Protein AF-A0A6M6R1L5-F1 (afdb_monomer)

Radius of gyration: 15.51 Å; Cα contacts (8 Å, |Δi|>4): 182; chains: 1; bounding box: 33×33×47 Å

Mean predicted aligned error: 4.54 Å

Nearest PDB structures (foldseek):
  5ik2-assembly1_E  TM=9.688E-01  e=5.871E-16  Caldalkalibacillus thermarum TA2.A1
  6foc-assembly1_E  TM=9.646E-01  e=2.054E-14  Mycolicibacterium smegmatis MC2 155
  7l1q-assembly1_D  TM=9.572E-01  e=5.571E-14  Bacillus sp. PS3
  7y5d-assembly1_F  TM=9.246E-01  e=1.106E-13  Mycolicibacterium smegmatis
  3vr5-assembly1_F  TM=9.119E-01  e=2.743E-06  Enterococcus hirae

Structure (mmCIF, N/CA/C/O backbone):
data_AF-A0A6M6R1L5-F1
#
_entry.id   AF-A0A6M6R1L5-F1
#
loop_
_atom_site.group_PDB
_atom_site.id
_atom_site.type_symbol
_atom_site.label_atom_id
_atom_site.label_alt_id
_atom_site.label_comp_id
_atom_site.label_asym_id
_atom_site.label_entity_id
_atom_site.label_seq_id
_atom_site.pdbx_PDB_ins_code
_atom_site.Cartn_x
_atom_site.Cartn_y
_atom_site.Cartn_z
_atom_site.occupancy
_atom_site.B_iso_or_equiv
_atom_site.auth_seq_id
_atom_site.auth_comp_id
_atom_site.auth_asym_id
_atom_site.auth_atom_id
_atom_site.pdbx_PDB_model_num
ATOM 1 N N . LYS A 1 1 ? -10.197 16.269 10.818 1.00 74.81 1 LYS A N 1
ATOM 2 C CA . LYS A 1 1 ? -10.962 17.544 10.869 1.00 74.81 1 LYS A CA 1
ATOM 3 C C . LYS A 1 1 ? -11.025 18.227 9.504 1.00 74.81 1 LYS A C 1
ATOM 5 O O . LYS A 1 1 ? -12.106 18.284 8.950 1.00 74.81 1 LYS A O 1
ATOM 10 N N . VAL A 1 2 ? -9.912 18.733 8.948 1.00 86.94 2 VAL A N 1
ATOM 11 C CA . VAL A 1 2 ? -9.923 19.392 7.618 1.00 86.94 2 VAL A CA 1
ATOM 12 C C . VAL A 1 2 ? -10.351 18.431 6.507 1.00 86.94 2 VAL A C 1
ATOM 14 O O . VAL A 1 2 ? -11.206 18.788 5.706 1.00 86.94 2 VAL A O 1
ATOM 17 N N . ILE A 1 3 ? -9.809 17.209 6.507 1.00 85.44 3 ILE A N 1
ATOM 18 C CA . ILE A 1 3 ? -10.164 16.164 5.535 1.00 85.44 3 ILE A CA 1
ATOM 19 C C . ILE A 1 3 ? -11.654 15.830 5.628 1.00 85.44 3 ILE A C 1
ATOM 21 O O . ILE A 1 3 ? -12.368 15.949 4.644 1.00 85.44 3 ILE A O 1
ATOM 25 N N . ASP A 1 4 ? -12.148 15.530 6.830 1.00 83.69 4 ASP A N 1
ATOM 26 C CA . ASP A 1 4 ? -13.555 15.159 7.046 1.00 83.69 4 ASP A CA 1
ATOM 27 C C . ASP A 1 4 ? -14.553 16.244 6.601 1.00 83.69 4 ASP A C 1
ATOM 29 O O . ASP A 1 4 ? -15.678 15.924 6.232 1.00 83.69 4 ASP A O 1
ATOM 33 N N . LEU A 1 5 ? -14.153 17.522 6.642 1.00 87.38 5 LEU A N 1
ATOM 34 C CA . LEU A 1 5 ? -15.012 18.652 6.286 1.00 87.38 5 LEU A CA 1
ATOM 35 C C . LEU A 1 5 ? -14.928 19.030 4.800 1.00 87.38 5 LEU A C 1
ATOM 37 O O . LEU A 1 5 ? -15.956 19.282 4.179 1.00 87.38 5 LEU A O 1
ATOM 41 N N . LEU A 1 6 ? -13.716 19.137 4.247 1.00 90.19 6 LEU A N 1
ATOM 42 C CA . LEU A 1 6 ? -13.493 19.688 2.903 1.00 90.19 6 LEU A CA 1
ATOM 43 C C . LEU A 1 6 ? -13.377 18.610 1.827 1.00 90.19 6 LEU A C 1
ATOM 45 O O . LEU A 1 6 ? -13.763 18.834 0.682 1.00 90.19 6 LEU A O 1
ATOM 49 N N . THR A 1 7 ? -12.820 17.455 2.178 1.00 88.06 7 THR A N 1
ATOM 50 C CA . THR A 1 7 ? -12.536 16.354 1.254 1.00 88.06 7 THR A CA 1
ATOM 51 C C . THR A 1 7 ? -12.878 15.020 1.920 1.00 88.06 7 THR A C 1
ATOM 53 O O . THR A 1 7 ? -11.975 14.230 2.186 1.00 88.06 7 THR A O 1
ATOM 56 N N . PRO A 1 8 ? -14.163 14.762 2.236 1.00 85.44 8 PRO A N 1
ATOM 57 C CA . PRO A 1 8 ? -14.568 13.587 3.001 1.00 85.44 8 PRO A CA 1
ATOM 58 C C . PRO A 1 8 ? -14.263 12.288 2.255 1.00 85.44 8 PRO A C 1
ATOM 60 O O . PRO A 1 8 ? -14.428 12.182 1.037 1.00 85.44 8 PRO A O 1
ATOM 63 N N . TYR A 1 9 ? -13.819 11.280 3.004 1.00 86.81 9 TYR A N 1
ATOM 64 C CA . TYR A 1 9 ? -13.400 9.998 2.445 1.00 86.81 9 TYR A CA 1
ATOM 65 C C . TYR A 1 9 ? -14.601 9.062 2.410 1.00 86.81 9 TYR A C 1
ATOM 67 O O . TYR A 1 9 ? -15.174 8.724 3.444 1.00 86.81 9 TYR A O 1
ATOM 75 N N . VAL A 1 10 ? -15.001 8.652 1.208 1.00 87.50 10 VAL A N 1
ATOM 76 C CA . VAL A 1 10 ? -16.136 7.745 1.027 1.00 87.50 10 VAL A CA 1
ATOM 77 C C . VAL A 1 10 ? -15.642 6.304 1.095 1.00 87.50 10 VAL A C 1
ATOM 79 O O . VAL A 1 10 ? -14.672 5.940 0.428 1.00 87.50 10 VAL A O 1
ATOM 82 N N . LYS A 1 11 ? -16.326 5.466 1.878 1.00 87.12 11 LYS A N 1
ATOM 83 C CA . LYS A 1 11 ? -16.055 4.025 1.951 1.00 87.12 11 LYS A CA 1
ATOM 84 C C . LYS A 1 11 ? -16.162 3.385 0.562 1.00 87.12 11 LYS A C 1
ATOM 86 O O . LYS A 1 11 ? -17.138 3.601 -0.151 1.00 87.12 11 LYS A O 1
ATOM 91 N N . GLY A 1 12 ? -15.146 2.609 0.181 1.00 87.06 12 GLY A N 1
ATOM 92 C CA . GLY A 1 12 ? -15.021 2.025 -1.163 1.00 87.06 12 GLY A CA 1
ATOM 93 C C . GLY A 1 12 ? -14.551 3.007 -2.247 1.00 87.06 12 GLY A C 1
ATOM 94 O O . GLY A 1 12 ? -14.397 2.617 -3.403 1.00 87.06 12 GLY A O 1
ATOM 95 N N . GLY A 1 13 ? -14.311 4.271 -1.889 1.00 90.75 13 GLY A N 1
ATOM 96 C CA . GLY A 1 13 ? -13.748 5.281 -2.776 1.00 90.75 13 GLY A CA 1
ATOM 97 C C . GLY A 1 13 ? -12.244 5.114 -3.002 1.00 90.75 13 GLY A C 1
ATOM 98 O O . GLY A 1 13 ? -11.564 4.334 -2.338 1.00 90.75 13 GLY A O 1
ATOM 99 N N . LYS A 1 14 ? -11.717 5.888 -3.953 1.00 91.75 14 LYS A N 1
ATOM 100 C CA . LYS A 1 14 ? -10.280 6.009 -4.235 1.00 91.75 14 LYS A CA 1
ATOM 101 C C . LYS A 1 14 ? -9.855 7.448 -4.028 1.00 91.75 14 LYS A C 1
ATOM 103 O O . LYS A 1 14 ? -10.586 8.361 -4.405 1.00 91.75 14 LYS A O 1
ATOM 108 N N . ILE A 1 15 ? -8.683 7.640 -3.436 1.00 89.69 15 ILE A N 1
ATOM 109 C CA . ILE A 1 15 ? -8.243 8.953 -2.971 1.00 89.69 15 ILE A CA 1
ATOM 110 C C . ILE A 1 15 ? -6.771 9.131 -3.309 1.00 89.69 15 ILE A C 1
ATOM 112 O O . ILE A 1 15 ? -5.964 8.230 -3.097 1.00 89.69 15 ILE A O 1
ATOM 116 N N . GLY A 1 16 ? -6.438 10.293 -3.867 1.00 88.88 16 GLY A N 1
ATOM 117 C CA . GLY A 1 16 ? -5.066 10.673 -4.179 1.00 88.88 16 GLY A CA 1
ATOM 118 C C . GLY A 1 16 ? -4.501 11.601 -3.111 1.00 88.88 16 GLY A C 1
ATOM 119 O O . GLY A 1 16 ? -5.045 12.679 -2.877 1.00 88.88 16 GLY A O 1
ATOM 120 N N . LEU A 1 17 ? -3.385 11.204 -2.499 1.00 87.06 17 LEU A N 1
ATOM 121 C CA . LEU A 1 17 ? -2.583 12.059 -1.625 1.00 87.06 17 LEU A CA 1
ATOM 122 C C . LEU A 1 17 ? -1.470 12.715 -2.450 1.00 87.06 17 LEU A C 1
ATOM 124 O O . LEU A 1 17 ? -0.395 12.150 -2.647 1.00 87.06 17 LEU A O 1
ATOM 128 N N . PHE A 1 18 ? -1.739 13.918 -2.954 1.00 85.38 18 PHE A N 1
ATOM 129 C CA . PHE A 1 18 ? -0.770 14.695 -3.724 1.00 85.38 18 PHE A CA 1
ATOM 130 C C . PHE A 1 18 ? 0.100 15.527 -2.781 1.00 85.38 18 PHE A C 1
ATOM 132 O O . PHE A 1 18 ? -0.386 16.440 -2.119 1.00 85.38 18 PHE A O 1
ATOM 139 N N . GLY A 1 19 ? 1.398 15.232 -2.719 1.00 79.00 19 GLY A N 1
ATOM 140 C CA . GLY A 1 19 ? 2.323 16.002 -1.890 1.00 79.00 19 GLY A CA 1
ATOM 141 C C . GLY A 1 19 ? 3.792 15.758 -2.219 1.00 79.00 19 GLY A C 1
ATOM 142 O O . GLY A 1 19 ? 4.151 14.712 -2.763 1.00 79.00 19 GLY A O 1
ATOM 143 N N . GLY A 1 20 ? 4.649 16.713 -1.854 1.00 74.44 20 GLY A N 1
ATOM 144 C CA . GLY A 1 20 ? 6.108 16.644 -2.008 1.00 74.44 20 GLY A CA 1
ATOM 145 C C . GLY A 1 20 ? 6.817 15.948 -0.841 1.00 74.44 20 GLY A C 1
ATOM 146 O O . GLY A 1 20 ? 6.178 15.343 0.023 1.00 74.44 20 GLY A O 1
ATOM 147 N N . ALA A 1 21 ? 8.146 16.004 -0.810 1.00 74.19 21 ALA A N 1
ATOM 148 C CA . ALA A 1 21 ? 8.918 15.591 0.363 1.00 74.19 21 ALA A CA 1
ATOM 149 C C . ALA A 1 21 ? 8.701 16.586 1.519 1.00 74.19 21 ALA A C 1
ATOM 151 O O . ALA A 1 21 ? 8.551 17.781 1.281 1.00 74.19 21 ALA A O 1
ATOM 152 N N . GLY A 1 22 ? 8.658 16.099 2.763 1.00 75.25 22 GLY A N 1
ATOM 153 C CA . GLY A 1 22 ? 8.576 16.952 3.959 1.00 75.25 22 GLY A CA 1
ATOM 154 C C . GLY A 1 22 ? 7.208 17.575 4.266 1.00 75.25 22 GLY A C 1
ATOM 155 O O . GLY A 1 22 ? 7.074 18.252 5.276 1.00 75.25 22 GLY A O 1
ATOM 156 N N . VAL A 1 23 ? 6.168 17.325 3.462 1.00 83.94 23 VAL A N 1
ATOM 157 C CA . VAL A 1 23 ? 4.818 17.894 3.691 1.00 83.94 23 VAL A CA 1
ATOM 158 C C . VAL A 1 23 ? 3.967 17.109 4.704 1.00 83.94 23 VAL A C 1
ATOM 160 O O . VAL A 1 23 ? 2.781 17.381 4.848 1.00 83.94 23 VAL A O 1
ATOM 163 N N . GLY A 1 24 ? 4.546 16.109 5.377 1.00 80.19 24 GLY A N 1
ATOM 164 C CA . GLY A 1 24 ? 3.854 15.320 6.405 1.00 80.19 24 GLY A CA 1
ATOM 165 C C . GLY A 1 24 ? 2.956 14.190 5.884 1.00 80.19 24 GLY A C 1
ATOM 166 O O . GLY A 1 24 ? 2.047 13.773 6.594 1.00 80.19 24 GLY A O 1
ATOM 167 N N . LYS A 1 25 ? 3.190 13.670 4.666 1.00 81.75 25 LYS A N 1
ATOM 168 C CA . LYS A 1 25 ? 2.387 12.562 4.102 1.00 81.75 25 LYS A CA 1
ATOM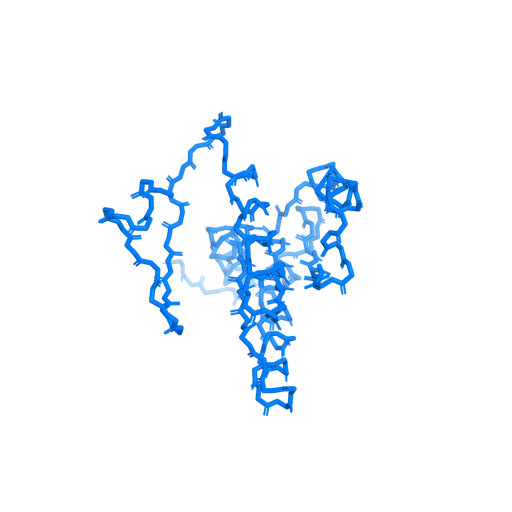 169 C C . LYS A 1 25 ? 2.375 11.321 5.000 1.00 81.75 25 LYS A C 1
ATOM 171 O O . LYS A 1 25 ? 1.307 10.777 5.246 1.00 81.75 25 LYS A O 1
ATOM 176 N N . THR A 1 26 ? 3.540 10.915 5.505 1.00 74.38 26 THR A N 1
ATOM 177 C CA . THR A 1 26 ? 3.696 9.731 6.365 1.00 74.38 26 THR A CA 1
ATOM 178 C C . THR A 1 26 ? 2.892 9.866 7.654 1.00 74.38 26 THR A C 1
ATOM 180 O O . THR A 1 26 ? 2.086 8.994 7.959 1.00 74.38 26 THR A O 1
ATOM 183 N N . VAL A 1 27 ? 3.000 11.018 8.324 1.00 81.56 27 VAL A N 1
ATOM 184 C CA . VAL A 1 27 ? 2.222 11.341 9.534 1.00 81.56 27 VAL A CA 1
ATOM 185 C C . VAL A 1 27 ? 0.719 11.258 9.260 1.00 81.56 27 VAL A C 1
ATOM 187 O O . VAL A 1 27 ? -0.050 10.747 10.070 1.00 81.56 27 VAL A O 1
ATOM 190 N N . LEU A 1 28 ? 0.286 11.736 8.092 1.00 84.31 28 LEU A N 1
ATOM 191 C CA . LEU A 1 28 ? -1.118 11.702 7.702 1.00 84.31 28 LEU A CA 1
ATOM 192 C C . LEU A 1 28 ? -1.597 10.263 7.456 1.00 84.31 28 LEU A C 1
ATOM 194 O O . LEU A 1 28 ? -2.659 9.888 7.945 1.00 84.31 28 LEU A O 1
ATOM 198 N N . ILE A 1 29 ? -0.806 9.444 6.755 1.00 81.81 29 ILE A N 1
ATOM 199 C CA . ILE A 1 29 ? -1.093 8.018 6.530 1.00 81.81 29 ILE A CA 1
ATOM 200 C C . ILE A 1 29 ? -1.199 7.271 7.866 1.00 81.81 29 ILE A C 1
ATOM 202 O O . ILE A 1 29 ? -2.144 6.514 8.068 1.00 81.81 29 ILE A O 1
ATOM 206 N N . GLN A 1 30 ? -0.289 7.522 8.803 1.00 79.56 30 GLN A N 1
ATOM 207 C CA . GLN A 1 30 ? -0.305 6.896 10.128 1.00 79.56 30 GLN A CA 1
ATOM 208 C C . GLN A 1 30 ? -1.546 7.258 10.932 1.00 79.56 30 GLN A C 1
ATOM 210 O O . GLN A 1 30 ? -2.236 6.372 11.429 1.00 79.56 30 GLN A O 1
ATOM 215 N N . GLU A 1 31 ? -1.878 8.547 11.008 1.00 83.81 31 GLU A N 1
ATOM 216 C CA . GLU A 1 31 ? -3.085 9.016 11.694 1.00 83.81 31 GLU A CA 1
ATOM 217 C C . GLU A 1 31 ? -4.347 8.387 11.083 1.00 83.81 31 GLU A C 1
ATOM 219 O O . GLU A 1 31 ? -5.306 8.060 11.783 1.00 83.81 31 GLU A O 1
ATOM 224 N N . MET A 1 32 ? -4.354 8.176 9.768 1.00 84.62 32 MET A N 1
ATOM 225 C CA . MET A 1 32 ? -5.449 7.498 9.087 1.00 84.62 32 MET A CA 1
ATOM 226 C C . MET A 1 32 ? -5.550 6.010 9.437 1.00 84.62 32 MET A C 1
ATOM 228 O O . MET A 1 32 ? -6.651 5.540 9.729 1.00 84.62 32 MET A O 1
ATOM 232 N N . ILE A 1 33 ? -4.428 5.286 9.437 1.00 82.00 33 ILE A N 1
ATOM 233 C CA . ILE A 1 33 ? -4.362 3.877 9.856 1.00 82.00 33 ILE A CA 1
ATOM 234 C C . ILE A 1 33 ? -4.850 3.749 11.299 1.00 82.00 33 ILE A C 1
ATOM 236 O O . ILE A 1 33 ? -5.741 2.949 11.582 1.00 82.00 33 ILE A O 1
ATOM 240 N N . TYR A 1 34 ? -4.349 4.607 12.190 1.00 82.62 34 TYR A N 1
ATOM 241 C CA . TYR A 1 34 ? -4.745 4.658 13.593 1.00 82.62 34 TYR A CA 1
ATOM 242 C C . TYR A 1 34 ? -6.252 4.889 13.766 1.00 82.62 34 TYR A C 1
ATOM 244 O O . TYR A 1 34 ? -6.907 4.210 14.560 1.00 82.62 34 TYR A O 1
ATOM 252 N N . ARG A 1 35 ? -6.846 5.807 12.992 1.00 82.19 35 ARG A N 1
ATOM 253 C CA . ARG A 1 35 ? -8.294 6.070 13.038 1.00 82.19 35 ARG A CA 1
ATOM 254 C C . ARG A 1 35 ? -9.129 4.896 12.554 1.00 82.19 35 ARG A C 1
ATOM 256 O O . ARG A 1 35 ? -10.155 4.617 13.167 1.00 82.19 35 ARG A O 1
ATOM 263 N N . VAL A 1 36 ? -8.732 4.226 11.474 1.00 81.94 36 VAL A N 1
ATOM 264 C CA . VAL A 1 36 ? -9.470 3.055 10.970 1.00 81.94 36 VAL A CA 1
ATOM 265 C C . VAL A 1 36 ? -9.365 1.886 11.946 1.00 81.94 36 VAL A C 1
ATOM 267 O O . VAL A 1 36 ? -10.381 1.264 12.25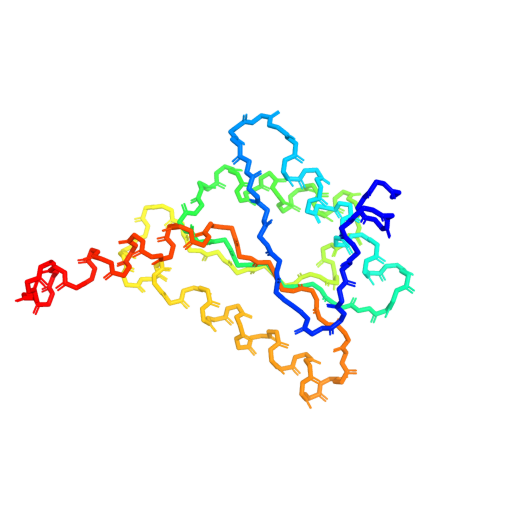7 1.00 81.94 36 VAL A O 1
ATOM 270 N N . ALA A 1 37 ? -8.173 1.664 12.500 1.00 77.25 37 ALA A N 1
ATOM 271 C CA . ALA A 1 37 ? -7.901 0.631 13.490 1.00 77.25 37 ALA A CA 1
ATOM 272 C C . ALA A 1 37 ? -8.718 0.801 14.786 1.00 77.25 37 ALA A C 1
ATOM 274 O O . ALA A 1 37 ? -9.206 -0.194 15.329 1.00 77.25 37 ALA A O 1
ATOM 275 N N . ASN A 1 38 ? -8.877 2.037 15.280 1.00 77.50 38 ASN A N 1
ATOM 276 C CA . ASN A 1 38 ? -9.524 2.310 16.571 1.00 77.50 38 ASN A CA 1
ATOM 277 C C . ASN A 1 38 ? -11.012 2.665 16.485 1.00 77.50 38 ASN A C 1
ATOM 279 O O . ASN A 1 38 ? -11.762 2.320 17.392 1.00 77.50 38 ASN A O 1
ATOM 283 N N . ASN A 1 39 ? -11.458 3.350 15.428 1.00 74.12 39 ASN A N 1
ATOM 284 C CA . ASN A 1 39 ? -12.835 3.860 15.360 1.00 74.12 39 ASN A CA 1
ATOM 285 C C . ASN A 1 39 ? -13.775 2.999 14.509 1.00 74.12 39 ASN A C 1
ATOM 287 O O . ASN A 1 39 ? -14.990 3.122 14.648 1.00 74.12 39 ASN A O 1
ATOM 291 N N . HIS A 1 40 ? -13.240 2.167 13.611 1.00 70.62 40 HIS A N 1
ATOM 292 C CA . HIS A 1 40 ? -14.039 1.431 12.622 1.00 70.62 40 HIS A CA 1
ATOM 293 C C . HIS A 1 40 ? -13.828 -0.087 12.654 1.00 70.62 40 HIS A C 1
ATOM 295 O O . HIS A 1 40 ? -14.378 -0.783 11.806 1.00 70.62 40 HIS A O 1
ATOM 301 N N . ASP A 1 41 ? -13.040 -0.586 13.613 1.00 74.62 41 ASP A N 1
ATOM 302 C CA . ASP A 1 41 ? -12.625 -1.993 13.74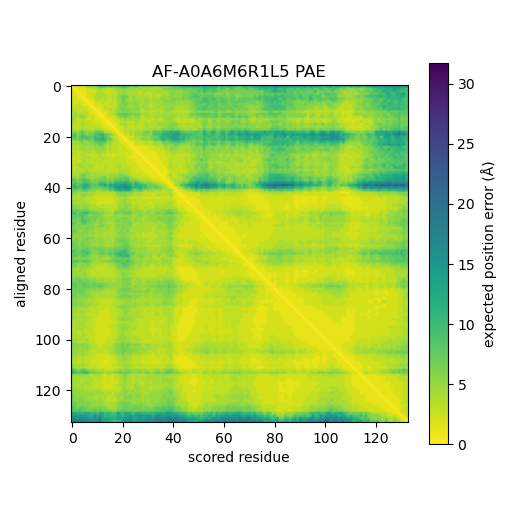3 1.00 74.62 41 ASP A CA 1
ATOM 303 C C . ASP A 1 41 ? -12.142 -2.620 12.417 1.00 74.62 41 ASP A C 1
ATOM 305 O O . ASP A 1 41 ? -12.301 -3.811 12.142 1.00 74.62 41 ASP A O 1
ATOM 309 N N . GLY A 1 42 ? -11.566 -1.765 11.566 1.00 86.88 42 GLY A N 1
ATOM 310 C CA . GLY A 1 42 ? -11.048 -2.114 10.255 1.00 86.88 42 GLY A CA 1
ATOM 311 C C . GLY A 1 42 ? -9.568 -2.468 10.305 1.00 86.88 42 GLY A C 1
ATOM 312 O O . GLY A 1 42 ? -8.876 -2.243 11.302 1.00 86.88 42 GLY A O 1
ATOM 313 N N . VAL A 1 43 ? -9.077 -2.989 9.188 1.00 92.25 43 VAL A N 1
ATOM 314 C CA . VAL A 1 43 ? -7.662 -3.319 8.992 1.00 92.25 43 VAL A CA 1
ATOM 315 C C . VAL A 1 43 ? -7.057 -2.423 7.925 1.00 92.25 43 VAL A C 1
ATOM 317 O O . VAL A 1 43 ? -7.746 -1.929 7.028 1.00 92.25 43 VAL A O 1
ATOM 320 N N . SER A 1 44 ? -5.751 -2.208 8.014 1.00 92.88 44 SER A N 1
ATOM 321 C CA . SER A 1 44 ? -5.011 -1.461 7.002 1.00 92.88 44 SER A CA 1
ATOM 322 C C . SER A 1 44 ? -4.088 -2.384 6.223 1.00 92.88 44 SER A C 1
ATOM 324 O O . SER A 1 44 ? -3.518 -3.329 6.763 1.00 92.88 44 SER A O 1
ATOM 326 N N . VAL A 1 45 ? -3.926 -2.109 4.935 1.00 95.31 45 VAL A N 1
ATOM 327 C CA . VAL A 1 45 ? -2.912 -2.759 4.106 1.00 95.31 45 VAL A CA 1
ATOM 328 C C . VAL A 1 45 ? -2.067 -1.668 3.477 1.00 95.31 45 VAL A C 1
ATOM 330 O O . VAL A 1 45 ? -2.600 -0.777 2.819 1.00 95.31 45 VAL A O 1
ATOM 333 N N . PHE A 1 46 ? -0.758 -1.726 3.677 1.00 94.25 46 PHE A N 1
ATOM 334 C CA . PHE A 1 46 ? 0.190 -0.783 3.104 1.00 94.25 46 PHE A CA 1
ATOM 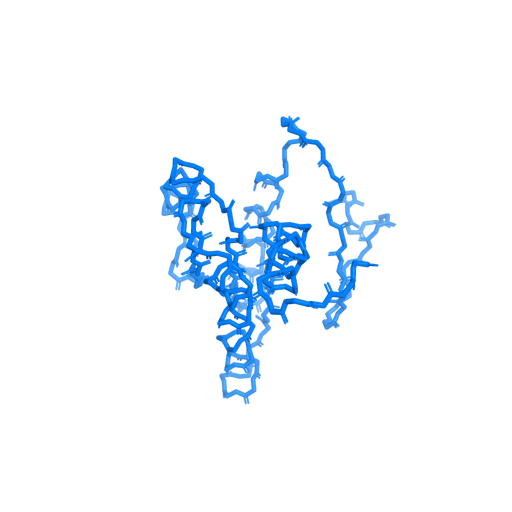335 C C . PHE A 1 46 ? 1.055 -1.494 2.067 1.00 94.25 46 PHE A C 1
ATOM 337 O O . PHE A 1 46 ? 1.755 -2.453 2.384 1.00 94.25 46 PHE A O 1
ATOM 344 N N . ALA A 1 47 ? 1.014 -1.017 0.827 1.00 95.94 47 ALA A N 1
ATOM 345 C CA . ALA A 1 47 ? 1.880 -1.457 -0.254 1.00 95.94 47 ALA A CA 1
ATOM 346 C C . ALA A 1 47 ? 2.946 -0.392 -0.542 1.00 95.94 47 ALA A C 1
ATOM 348 O O . ALA A 1 47 ? 2.671 0.610 -1.207 1.00 95.94 47 ALA A O 1
ATOM 349 N N . GLY A 1 48 ? 4.164 -0.643 -0.065 1.00 94.62 48 GLY A N 1
ATOM 350 C CA . GLY A 1 48 ? 5.357 0.143 -0.354 1.00 94.62 48 GLY A CA 1
ATOM 351 C C . GLY A 1 48 ? 5.937 -0.221 -1.721 1.00 94.62 48 GLY A C 1
ATOM 352 O O . GLY A 1 48 ? 6.644 -1.216 -1.841 1.00 94.62 48 GLY A O 1
ATOM 353 N N . VAL A 1 49 ? 5.632 0.553 -2.761 1.00 95.56 49 VAL A N 1
ATOM 354 C CA . VAL A 1 49 ? 6.100 0.360 -4.136 1.00 95.56 49 VAL A CA 1
ATOM 355 C C . VAL A 1 49 ? 7.345 1.188 -4.422 1.00 95.56 49 VAL A C 1
ATOM 357 O O . VAL A 1 49 ? 7.288 2.404 -4.612 1.00 95.56 49 VAL A O 1
ATOM 360 N N . GLY A 1 50 ? 8.468 0.495 -4.566 1.00 92.94 50 GLY A N 1
ATOM 361 C CA . GLY A 1 50 ? 9.774 1.088 -4.799 1.00 92.94 50 GLY A CA 1
ATOM 362 C C . GLY A 1 50 ? 10.188 2.005 -3.661 1.00 92.94 50 GLY A C 1
ATOM 363 O O . GLY A 1 50 ? 10.736 3.058 -3.953 1.00 92.94 50 GLY A O 1
ATOM 364 N N . GLU A 1 51 ? 9.860 1.676 -2.413 1.00 90.38 51 GLU A N 1
ATOM 365 C CA . GLU A 1 51 ? 10.232 2.464 -1.232 1.00 90.38 51 GLU A CA 1
ATOM 366 C C . GLU A 1 51 ? 11.720 2.323 -0.903 1.00 90.38 51 GLU A C 1
ATOM 368 O O . GLU A 1 51 ? 12.387 1.394 -1.364 1.00 90.38 51 GLU A O 1
ATOM 373 N N . ARG A 1 52 ? 12.275 3.282 -0.154 1.00 90.81 52 ARG A N 1
ATOM 374 C CA . ARG A 1 52 ? 13.633 3.119 0.380 1.00 90.81 52 ARG A CA 1
ATOM 375 C C . ARG A 1 52 ? 13.588 2.198 1.589 1.00 90.81 52 ARG A C 1
ATOM 377 O O . ARG A 1 52 ? 12.736 2.376 2.453 1.00 90.81 52 ARG A O 1
ATOM 384 N N . THR A 1 53 ? 14.596 1.343 1.740 1.00 91.19 53 THR A N 1
ATOM 385 C CA . THR A 1 53 ? 14.684 0.408 2.874 1.00 91.19 53 THR A CA 1
ATOM 386 C C . THR A 1 53 ? 14.647 1.126 4.218 1.00 91.19 53 THR A C 1
ATOM 388 O O . THR A 1 53 ? 13.962 0.680 5.129 1.00 91.19 53 THR A O 1
ATOM 391 N N . ARG A 1 54 ? 15.321 2.281 4.322 1.00 90.44 54 ARG A N 1
ATOM 392 C CA . ARG A 1 54 ? 15.275 3.127 5.522 1.00 9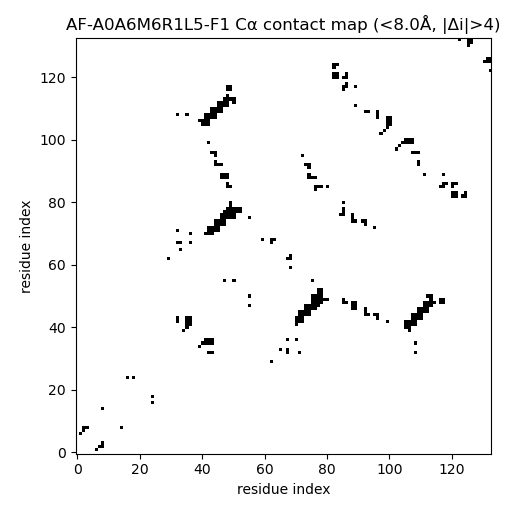0.44 54 ARG A CA 1
ATOM 393 C C . ARG A 1 54 ? 13.860 3.640 5.807 1.00 90.44 54 ARG A C 1
ATOM 395 O O . ARG A 1 54 ? 13.401 3.514 6.926 1.00 90.44 54 ARG A O 1
ATOM 402 N N . GLU A 1 55 ? 13.173 4.180 4.799 1.00 86.00 55 GLU A N 1
ATOM 403 C CA . GLU A 1 55 ? 11.808 4.716 4.955 1.00 86.00 55 GLU A CA 1
ATOM 404 C C . GLU A 1 55 ? 10.819 3.601 5.339 1.00 86.00 55 GLU A C 1
ATOM 406 O O . GLU A 1 55 ? 9.953 3.813 6.181 1.00 86.00 55 GLU A O 1
ATOM 411 N N . GLY A 1 56 ? 10.989 2.396 4.783 1.00 87.88 56 GLY A N 1
ATOM 412 C CA . GLY A 1 56 ? 10.213 1.219 5.173 1.00 87.88 56 GLY A CA 1
ATOM 413 C C . GLY A 1 56 ? 10.496 0.747 6.601 1.00 87.88 56 GLY A C 1
ATOM 414 O O . GLY A 1 56 ? 9.558 0.390 7.307 1.00 87.88 56 GLY A O 1
ATOM 415 N N . ASN A 1 57 ? 11.759 0.767 7.040 1.00 91.38 57 ASN A N 1
ATOM 416 C CA . ASN A 1 57 ? 12.121 0.423 8.415 1.00 91.38 57 ASN A CA 1
ATOM 417 C C . ASN A 1 57 ? 11.545 1.430 9.417 1.00 91.38 57 ASN A C 1
ATOM 419 O O . ASN A 1 57 ? 10.875 1.022 10.358 1.00 91.38 57 ASN A O 1
ATOM 423 N N . ASP A 1 58 ? 11.740 2.727 9.163 1.00 89.12 58 ASP A N 1
ATOM 424 C CA . ASP A 1 58 ? 11.199 3.801 10.001 1.00 89.12 58 ASP A CA 1
ATOM 425 C C . ASP A 1 58 ? 9.670 3.652 10.142 1.00 89.12 58 ASP A C 1
ATOM 427 O O . ASP A 1 58 ? 9.129 3.761 11.237 1.00 89.12 58 ASP A O 1
ATOM 431 N N . LEU A 1 59 ? 8.971 3.296 9.055 1.00 86.69 59 LEU A N 1
ATOM 432 C CA . LEU A 1 59 ? 7.528 3.053 9.084 1.00 86.69 59 LEU A CA 1
ATOM 433 C C . LEU A 1 59 ? 7.133 1.857 9.970 1.00 86.69 59 LEU A C 1
ATOM 435 O O . LEU A 1 59 ? 6.114 1.928 10.656 1.00 86.69 59 LEU A O 1
ATOM 439 N N . ILE A 1 60 ? 7.897 0.759 9.945 1.00 90.25 60 ILE A N 1
ATOM 440 C CA . ILE A 1 60 ? 7.650 -0.415 10.801 1.00 90.25 60 ILE A CA 1
ATOM 441 C C . ILE A 1 60 ? 7.808 -0.031 12.275 1.00 90.25 60 ILE A C 1
ATOM 443 O O . ILE A 1 60 ? 6.945 -0.375 13.089 1.00 90.25 60 ILE A O 1
ATOM 447 N N . ASP A 1 61 ? 8.876 0.694 12.603 1.00 91.06 61 ASP A N 1
ATOM 448 C CA . ASP A 1 61 ? 9.158 1.147 13.965 1.00 91.06 61 ASP A CA 1
ATOM 449 C C . ASP A 1 61 ? 8.044 2.092 14.454 1.00 91.06 61 ASP A C 1
ATOM 451 O O . ASP A 1 61 ? 7.424 1.842 15.489 1.00 91.06 61 ASP A O 1
ATOM 455 N N . GLU A 1 62 ? 7.670 3.094 13.654 1.00 84.44 62 GLU A N 1
ATOM 456 C CA . GLU A 1 62 ? 6.602 4.052 13.979 1.00 84.44 62 GLU A CA 1
ATOM 457 C C . GLU A 1 62 ? 5.222 3.374 14.143 1.00 84.44 62 GLU A C 1
ATOM 459 O O . GLU A 1 62 ? 4.434 3.721 15.032 1.00 84.44 62 GLU A O 1
ATOM 464 N N . MET A 1 63 ? 4.899 2.373 13.315 1.00 85.81 63 MET A N 1
ATOM 465 C CA . MET A 1 63 ? 3.658 1.597 13.459 1.00 85.81 63 MET A CA 1
ATOM 466 C C . MET A 1 63 ? 3.654 0.699 14.698 1.00 85.81 63 MET A C 1
ATOM 468 O O . MET A 1 63 ? 2.594 0.460 15.288 1.00 85.81 63 MET A O 1
ATOM 472 N N . SER A 1 64 ? 4.827 0.204 15.092 1.00 88.81 64 SER A N 1
ATOM 473 C CA . SER A 1 64 ? 4.995 -0.599 16.301 1.00 88.81 64 SER A CA 1
ATOM 474 C C . SER A 1 64 ? 4.827 0.265 17.549 1.00 88.81 64 SER A C 1
ATOM 476 O O . SER A 1 64 ? 4.059 -0.090 18.441 1.00 88.81 64 SER A O 1
ATOM 478 N N . GLU A 1 65 ? 5.451 1.445 17.582 1.00 87.31 65 GLU A N 1
ATOM 479 C CA . GLU A 1 65 ? 5.324 2.408 18.684 1.00 87.31 65 GLU A CA 1
ATOM 480 C C . GLU A 1 65 ? 3.893 2.936 18.852 1.00 87.31 65 GLU A C 1
ATOM 482 O O . GLU A 1 65 ? 3.421 3.126 19.974 1.00 87.31 65 GLU A O 1
ATOM 487 N N . SER A 1 66 ? 3.172 3.137 17.747 1.00 81.19 66 SER A N 1
ATOM 488 C CA . SER A 1 66 ? 1.769 3.573 17.771 1.00 81.19 66 SER A CA 1
ATOM 489 C C . SER A 1 66 ? 0.766 2.445 18.059 1.00 81.19 66 SER A C 1
ATOM 491 O O . SER A 1 66 ? -0.425 2.720 18.228 1.00 81.19 66 SER A O 1
ATOM 493 N N . GLY A 1 67 ? 1.222 1.188 18.137 1.00 83.75 67 GLY A N 1
ATOM 494 C CA . GLY A 1 67 ? 0.390 0.020 18.446 1.00 83.75 67 GLY A CA 1
ATOM 495 C C . GLY A 1 67 ? -0.577 -0.387 17.329 1.00 83.75 67 GLY A C 1
ATOM 496 O O . GLY A 1 67 ? -1.522 -1.133 17.577 1.00 83.75 67 GLY A O 1
ATOM 497 N N . VAL A 1 68 ? -0.378 0.107 16.103 1.00 84.69 68 VAL A N 1
ATOM 498 C CA . VAL A 1 68 ? -1.249 -0.197 14.948 1.00 84.69 68 VAL A CA 1
ATOM 499 C C . VAL A 1 68 ? -0.706 -1.320 14.068 1.00 84.69 68 VAL A C 1
ATOM 501 O O . VAL A 1 68 ? -1.411 -1.778 13.163 1.00 84.69 68 VAL A O 1
ATOM 504 N N . ILE A 1 69 ? 0.528 -1.768 14.324 1.00 88.25 69 ILE A N 1
ATOM 505 C CA . ILE A 1 69 ? 1.201 -2.812 13.544 1.00 88.25 69 ILE A CA 1
ATOM 506 C C . ILE A 1 69 ? 0.383 -4.113 13.497 1.00 88.25 69 ILE A C 1
ATOM 508 O O . ILE A 1 69 ? 0.232 -4.695 12.429 1.00 88.25 69 ILE A O 1
ATOM 512 N N . ASP A 1 70 ? -0.271 -4.499 14.598 1.00 87.56 70 ASP A N 1
ATOM 513 C CA . ASP A 1 70 ? -1.078 -5.729 14.682 1.00 87.56 70 ASP A CA 1
ATOM 514 C C . ASP A 1 70 ? -2.349 -5.692 13.815 1.00 87.56 70 ASP A C 1
ATOM 516 O O . ASP A 1 70 ? -2.915 -6.732 13.477 1.00 87.56 70 ASP A O 1
ATOM 520 N N . LYS A 1 71 ? -2.811 -4.492 13.437 1.00 87.75 71 LYS A N 1
ATOM 521 C CA . LYS A 1 71 ? -3.968 -4.280 12.551 1.00 87.75 71 LYS A CA 1
ATOM 522 C C . LYS A 1 71 ? -3.557 -3.862 11.135 1.00 87.75 71 LYS A C 1
ATOM 524 O O . LYS A 1 71 ? -4.414 -3.447 10.346 1.00 87.75 71 LYS A O 1
ATOM 529 N N . THR A 1 72 ? -2.267 -3.962 10.805 1.00 90.69 72 THR A N 1
ATOM 530 C CA . THR A 1 72 ? -1.725 -3.497 9.529 1.00 90.69 72 THR A CA 1
ATOM 531 C C . THR A 1 72 ? -0.900 -4.575 8.835 1.00 90.69 72 THR A C 1
ATOM 533 O O . THR A 1 72 ? 0.104 -5.045 9.355 1.00 90.69 72 THR A O 1
ATOM 536 N N . ALA A 1 73 ? -1.279 -4.934 7.609 1.00 93.81 73 ALA A N 1
ATOM 537 C CA . ALA A 1 73 ? -0.431 -5.748 6.746 1.00 93.81 73 ALA A CA 1
ATOM 538 C C . ALA A 1 73 ? 0.525 -4.846 5.953 1.00 93.81 73 ALA A C 1
ATOM 540 O O . ALA A 1 73 ? 0.082 -3.964 5.214 1.00 93.81 73 ALA A O 1
ATOM 541 N N . LEU A 1 74 ? 1.830 -5.083 6.084 1.00 94.25 74 LEU A N 1
ATOM 542 C CA . LEU A 1 74 ? 2.874 -4.358 5.362 1.00 94.25 74 LEU A CA 1
ATOM 543 C C . LEU A 1 74 ? 3.420 -5.209 4.213 1.00 94.25 74 LEU A C 1
ATOM 545 O O . LEU A 1 74 ? 3.881 -6.330 4.421 1.00 94.25 74 LEU A O 1
ATOM 549 N N . VAL A 1 75 ? 3.388 -4.669 2.997 1.00 96.12 75 VAL A N 1
ATOM 550 C CA . VAL A 1 75 ? 3.897 -5.320 1.787 1.00 96.12 75 VAL A CA 1
ATOM 551 C C . VAL A 1 75 ? 4.880 -4.374 1.117 1.00 96.12 75 VAL A C 1
ATOM 553 O O . VAL A 1 75 ? 4.490 -3.314 0.635 1.00 96.12 75 VAL A O 1
ATOM 556 N N . PHE A 1 76 ? 6.154 -4.748 1.070 1.00 95.38 76 PHE A N 1
ATOM 557 C CA . PHE A 1 76 ? 7.205 -3.896 0.523 1.00 95.38 76 PHE A CA 1
ATOM 558 C C . PHE A 1 76 ? 7.819 -4.495 -0.733 1.00 95.38 76 PHE A C 1
ATOM 560 O O . PHE A 1 76 ? 8.081 -5.692 -0.798 1.00 95.38 76 PHE A O 1
ATOM 567 N N . GLY A 1 77 ? 8.066 -3.629 -1.709 1.00 95.25 77 GLY A N 1
ATOM 568 C CA . GLY A 1 77 ? 8.923 -3.886 -2.848 1.00 95.25 77 GLY A CA 1
ATOM 569 C C . GLY A 1 77 ? 9.885 -2.718 -2.943 1.00 95.25 77 GLY A C 1
ATOM 570 O O . GLY A 1 77 ? 9.462 -1.593 -3.199 1.00 95.25 77 GLY A O 1
ATOM 571 N N . GLN A 1 78 ? 11.151 -2.948 -2.631 1.00 93.69 78 GLN A N 1
ATOM 572 C CA . GLN A 1 78 ? 12.122 -1.879 -2.390 1.00 93.69 78 GLN A CA 1
ATOM 573 C C . GLN A 1 78 ? 12.645 -1.278 -3.708 1.00 93.69 78 GLN A C 1
ATOM 575 O O . GLN A 1 78 ? 12.458 -1.837 -4.790 1.00 93.69 78 GLN A O 1
ATOM 580 N N . MET A 1 79 ? 13.272 -0.097 -3.651 1.00 91.62 79 MET A N 1
ATOM 581 C CA . MET A 1 79 ? 13.862 0.561 -4.833 1.00 91.62 79 MET A CA 1
ATOM 582 C C . MET A 1 79 ? 14.912 -0.287 -5.552 1.00 91.62 79 MET A C 1
ATOM 584 O O . MET A 1 79 ? 15.042 -0.186 -6.770 1.00 91.62 79 MET A O 1
ATOM 588 N N . ASP A 1 80 ? 15.683 -1.059 -4.794 1.00 92.62 80 ASP A N 1
ATOM 589 C CA . ASP A 1 80 ? 16.765 -1.916 -5.272 1.00 92.62 80 ASP A CA 1
ATOM 590 C C . ASP A 1 80 ? 16.262 -3.232 -5.882 1.00 92.62 80 ASP A C 1
ATOM 592 O O . ASP A 1 80 ? 17.037 -3.967 -6.497 1.00 92.62 80 ASP A O 1
ATOM 596 N N . GLU A 1 81 ? 14.961 -3.515 -5.785 1.00 95.31 81 GLU A N 1
ATOM 597 C CA . GLU A 1 81 ? 14.367 -4.685 -6.411 1.00 95.31 81 GLU A CA 1
ATOM 598 C C . GLU A 1 81 ? 14.094 -4.493 -7.914 1.00 95.31 81 GLU A C 1
ATOM 600 O O . GLU A 1 81 ? 13.822 -3.378 -8.391 1.00 95.31 81 GLU A O 1
ATOM 605 N N . PRO A 1 82 ? 14.078 -5.598 -8.688 1.00 96.25 82 PRO A N 1
ATOM 606 C CA . PRO A 1 82 ? 13.756 -5.555 -10.106 1.00 96.25 82 PRO A CA 1
ATOM 607 C C . PRO A 1 82 ? 12.406 -4.872 -10.383 1.00 96.25 82 PRO A C 1
ATOM 609 O O . PRO A 1 82 ? 11.454 -5.023 -9.608 1.00 96.25 82 PRO A O 1
ATOM 612 N N . PRO A 1 83 ? 12.251 -4.195 -11.537 1.00 95.38 83 PRO A N 1
ATOM 613 C CA . PRO A 1 83 ? 11.006 -3.505 -11.878 1.00 95.38 83 PRO A CA 1
ATOM 614 C C . PRO A 1 83 ? 9.799 -4.448 -11.942 1.00 95.38 83 PRO A C 1
ATOM 616 O O . PRO A 1 83 ? 8.680 -4.033 -11.655 1.00 95.38 83 PRO A O 1
ATOM 619 N N . GLY A 1 84 ? 10.011 -5.736 -12.235 1.00 95.94 84 GLY A N 1
ATOM 620 C CA . GLY A 1 84 ? 8.964 -6.754 -12.148 1.00 95.94 84 GLY A CA 1
ATOM 621 C C . GLY A 1 84 ? 8.379 -6.895 -10.738 1.00 95.94 84 GLY A C 1
ATOM 622 O O . GLY A 1 84 ? 7.159 -6.965 -10.599 1.00 95.94 84 GLY A O 1
ATOM 623 N N . THR A 1 85 ? 9.215 -6.874 -9.697 1.00 95.81 85 THR A N 1
ATOM 624 C CA . THR A 1 85 ? 8.759 -6.950 -8.301 1.00 95.81 85 THR A CA 1
ATOM 625 C C . THR A 1 85 ? 8.007 -5.684 -7.910 1.00 95.81 85 THR A C 1
ATOM 627 O O . THR A 1 85 ? 6.868 -5.766 -7.447 1.00 95.81 85 THR A O 1
ATOM 630 N N . ARG A 1 86 ? 8.565 -4.504 -8.218 1.00 96.06 86 ARG A N 1
ATOM 631 C CA . ARG A 1 86 ? 7.905 -3.207 -7.971 1.00 96.06 86 ARG A CA 1
ATOM 632 C C . ARG A 1 86 ? 6.560 -3.081 -8.700 1.00 96.06 86 ARG A C 1
ATOM 634 O O . ARG A 1 86 ? 5.608 -2.534 -8.153 1.00 96.06 86 ARG A O 1
ATOM 641 N N . LEU A 1 87 ? 6.432 -3.645 -9.900 1.00 95.81 87 LEU A N 1
ATOM 642 C CA . LEU A 1 87 ? 5.166 -3.686 -10.638 1.00 95.81 87 LEU A CA 1
ATOM 643 C C . LEU A 1 87 ? 4.133 -4.640 -10.010 1.00 95.81 87 LEU A C 1
ATOM 645 O O . LEU A 1 87 ? 2.935 -4.482 -10.225 1.00 95.81 87 LEU A O 1
ATOM 649 N N . ARG A 1 88 ? 4.556 -5.658 -9.255 1.00 97.06 88 ARG A N 1
ATOM 650 C CA . ARG A 1 88 ? 3.649 -6.667 -8.682 1.00 97.06 88 ARG A CA 1
ATOM 651 C C . ARG A 1 88 ? 3.315 -6.432 -7.216 1.00 97.06 88 ARG A C 1
ATOM 653 O O . ARG A 1 88 ? 2.235 -6.841 -6.799 1.00 97.06 88 ARG A O 1
ATOM 660 N N . VAL A 1 89 ? 4.159 -5.738 -6.458 1.00 97.25 89 VAL A N 1
ATOM 661 C CA . VAL A 1 89 ? 3.967 -5.556 -5.012 1.00 97.25 89 VAL A CA 1
ATOM 662 C C . VAL A 1 89 ? 2.635 -4.876 -4.663 1.00 97.25 89 VAL A C 1
ATOM 664 O O . VAL A 1 89 ? 1.931 -5.334 -3.765 1.00 97.25 89 VAL A O 1
ATOM 667 N N . ALA A 1 90 ? 2.206 -3.868 -5.431 1.00 96.38 90 ALA A N 1
ATOM 668 C CA . ALA A 1 90 ? 0.898 -3.2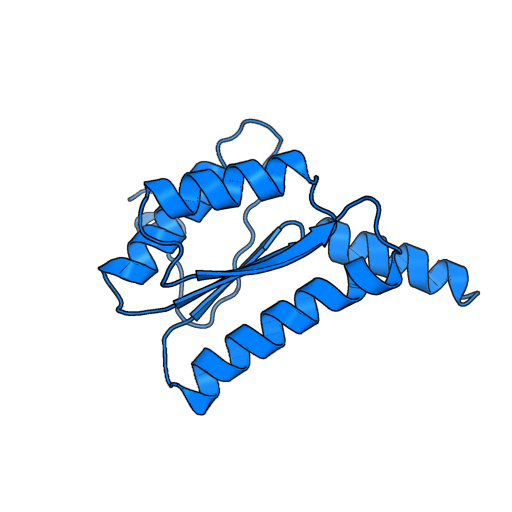37 -5.227 1.00 96.38 90 ALA A CA 1
ATOM 669 C C . ALA A 1 90 ? -0.265 -4.226 -5.416 1.00 96.38 90 ALA A C 1
ATOM 671 O O . ALA A 1 90 ? -1.262 -4.154 -4.705 1.00 96.38 90 ALA A O 1
ATOM 672 N N . LEU A 1 91 ? -0.134 -5.174 -6.351 1.00 97.50 91 LEU A N 1
ATOM 673 C CA . LEU A 1 91 ? -1.142 -6.209 -6.595 1.00 97.50 91 LEU A CA 1
ATOM 674 C C . LEU A 1 91 ? -1.139 -7.276 -5.494 1.00 97.50 91 LEU A C 1
ATOM 676 O O . LEU A 1 91 ? -2.198 -7.792 -5.146 1.00 97.50 91 LEU A O 1
ATOM 680 N N . ALA A 1 92 ? 0.027 -7.582 -4.921 1.00 97.75 92 ALA A N 1
ATOM 681 C CA . ALA A 1 92 ? 0.125 -8.455 -3.754 1.00 97.75 92 ALA A CA 1
ATOM 682 C C . ALA A 1 92 ? -0.586 -7.825 -2.544 1.00 97.75 92 ALA A C 1
ATOM 684 O O . ALA A 1 92 ? -1.431 -8.473 -1.927 1.00 97.75 92 ALA A O 1
ATOM 685 N N . GLY A 1 93 ? -0.336 -6.538 -2.276 1.00 97.50 93 GLY A N 1
ATOM 686 C CA . GLY A 1 93 ? -1.071 -5.778 -1.261 1.00 97.50 93 GLY A CA 1
ATOM 687 C C . GLY A 1 93 ? -2.573 -5.711 -1.546 1.00 97.50 93 GLY A C 1
ATOM 688 O O . GLY A 1 93 ? -3.377 -5.957 -0.650 1.00 97.50 93 GLY A O 1
ATOM 689 N N . LEU A 1 94 ? -2.970 -5.480 -2.803 1.00 97.56 94 LEU A N 1
ATOM 690 C CA . LEU A 1 94 ? -4.382 -5.490 -3.192 1.00 97.56 94 LEU A CA 1
ATOM 691 C C . LEU A 1 94 ? -5.029 -6.846 -2.898 1.00 97.56 94 LEU A C 1
ATOM 693 O O . LEU A 1 94 ? -6.094 -6.881 -2.301 1.00 97.56 94 LEU A O 1
ATOM 697 N N . THR A 1 95 ? -4.366 -7.952 -3.233 1.00 98.12 95 THR A N 1
ATOM 698 C CA . THR A 1 95 ? -4.871 -9.306 -2.948 1.00 98.12 95 THR A CA 1
ATOM 699 C C . THR A 1 95 ? -5.124 -9.515 -1.450 1.00 98.12 95 THR A C 1
ATOM 701 O O . THR A 1 95 ? -6.157 -10.060 -1.065 1.00 98.12 95 THR A O 1
ATOM 704 N N . MET A 1 96 ? -4.214 -9.049 -0.585 1.00 97.25 96 MET A N 1
ATOM 705 C CA . MET A 1 96 ? -4.412 -9.111 0.869 1.00 97.25 96 MET A CA 1
ATOM 706 C C . MET A 1 96 ? -5.605 -8.255 1.313 1.00 97.25 96 MET A C 1
ATOM 708 O O . MET A 1 96 ? -6.435 -8.707 2.101 1.00 97.25 96 MET A O 1
ATOM 712 N N . ALA A 1 97 ? -5.735 -7.043 0.767 1.00 96.69 97 ALA A N 1
ATOM 713 C CA . ALA A 1 97 ? -6.871 -6.168 1.039 1.00 96.69 97 ALA A CA 1
ATOM 714 C C . ALA A 1 97 ? -8.205 -6.795 0.594 1.00 96.69 97 ALA A C 1
ATOM 716 O O . ALA A 1 97 ? -9.203 -6.710 1.308 1.00 96.69 97 ALA A O 1
ATOM 717 N N . GLU A 1 98 ? -8.228 -7.468 -0.556 1.00 97.50 98 GLU A N 1
ATOM 718 C CA . GLU A 1 98 ? -9.405 -8.186 -1.043 1.00 97.50 98 GLU A CA 1
ATOM 719 C C . GLU A 1 98 ? -9.770 -9.366 -0.146 1.00 97.50 98 GLU A C 1
ATOM 721 O O . GLU A 1 98 ? -10.949 -9.559 0.132 1.00 97.50 98 GLU A O 1
ATOM 726 N N . TYR A 1 99 ? -8.793 -10.100 0.391 1.00 97.44 99 TYR A N 1
ATOM 727 C CA . TYR A 1 99 ? -9.066 -11.157 1.365 1.00 97.44 99 TYR A CA 1
ATOM 728 C C . TYR A 1 99 ? -9.744 -10.611 2.632 1.00 97.44 99 TYR A C 1
ATOM 730 O O . TYR A 1 99 ? -10.766 -11.149 3.072 1.00 97.44 99 TYR A O 1
ATOM 738 N N . PHE A 1 100 ? -9.231 -9.514 3.194 1.00 95.25 100 PHE A N 1
ATOM 739 C CA . PHE A 1 100 ? -9.843 -8.885 4.366 1.00 95.25 100 PHE A CA 1
ATOM 740 C C . PHE A 1 100 ? -11.260 -8.361 4.076 1.00 95.25 100 PHE A C 1
ATOM 742 O O . PHE A 1 100 ? -12.170 -8.532 4.889 1.00 95.25 100 PHE A O 1
ATOM 749 N N . ARG A 1 101 ? -11.487 -7.802 2.884 1.00 95.00 101 ARG A N 1
ATOM 750 C CA . ARG A 1 101 ? -12.808 -7.333 2.443 1.00 95.00 101 ARG A CA 1
ATOM 751 C C . ARG A 1 101 ? -13.792 -8.484 2.208 1.00 95.00 101 ARG A C 1
ATOM 753 O O . ARG A 1 101 ? -14.921 -8.448 2.691 1.00 95.00 101 ARG A O 1
ATOM 760 N N . ASP A 1 102 ? -13.395 -9.493 1.439 1.00 96.88 102 ASP A N 1
ATOM 761 C CA . ASP A 1 102 ? -14.317 -10.484 0.878 1.00 96.88 102 ASP A CA 1
ATOM 762 C C . ASP A 1 102 ? -14.493 -11.705 1.772 1.00 96.88 102 ASP A C 1
ATOM 764 O O . ASP A 1 102 ? -15.602 -12.240 1.840 1.00 96.88 102 ASP A O 1
ATOM 768 N N . VAL A 1 103 ? -13.438 -12.133 2.468 1.00 97.19 103 VAL A N 1
ATOM 769 C CA . VAL A 1 103 ? -13.464 -13.313 3.341 1.00 97.19 103 VAL A CA 1
ATOM 770 C C . VAL A 1 103 ? -13.692 -12.900 4.789 1.00 97.19 103 VAL A C 1
ATOM 772 O O . VAL A 1 103 ? -14.619 -13.403 5.417 1.00 97.19 103 VAL A O 1
ATOM 775 N N . GLN A 1 104 ? -12.900 -11.954 5.306 1.00 94.25 104 GLN A N 1
ATOM 776 C CA . GLN A 1 104 ? -13.024 -11.494 6.699 1.00 94.25 104 GLN A CA 1
ATOM 777 C C . GLN A 1 104 ? -14.151 -10.469 6.899 1.00 94.25 104 GLN A C 1
ATOM 779 O O . GLN A 1 104 ? -14.529 -10.197 8.034 1.00 94.25 104 GLN A O 1
ATOM 784 N N . LYS A 1 105 ? -14.726 -9.930 5.811 1.00 92.94 105 LYS A N 1
ATOM 785 C CA . LYS A 1 105 ? -15.828 -8.948 5.836 1.00 92.94 105 LYS A CA 1
ATOM 786 C C . LYS A 1 105 ? -15.503 -7.686 6.643 1.00 92.94 105 LYS A C 1
ATOM 788 O O . LYS A 1 105 ? -16.385 -7.115 7.280 1.00 92.94 105 LYS A O 1
ATOM 793 N N . GLN A 1 106 ? -14.249 -7.245 6.588 1.00 90.06 106 GLN A N 1
ATOM 794 C CA . GLN A 1 106 ? -13.766 -6.064 7.298 1.00 90.06 106 GLN A CA 1
ATOM 795 C C . GLN A 1 106 ? -13.719 -4.835 6.393 1.00 90.06 106 GLN A C 1
ATOM 797 O O . GLN A 1 106 ? -13.606 -4.931 5.167 1.00 90.06 106 GLN A O 1
ATOM 802 N N . ASP A 1 107 ? -13.747 -3.663 7.022 1.00 90.56 107 ASP A N 1
ATOM 803 C CA . ASP A 1 107 ? -13.427 -2.416 6.345 1.00 90.56 107 ASP A CA 1
ATOM 804 C C . ASP A 1 107 ? -11.917 -2.306 6.189 1.00 90.56 107 ASP A C 1
ATOM 806 O O . ASP A 1 107 ? -11.167 -2.424 7.158 1.00 90.56 107 ASP A O 1
ATOM 810 N N . VAL A 1 108 ? -11.479 -2.106 4.946 1.00 92.94 108 VAL A N 1
ATOM 811 C CA . VAL A 1 108 ? -10.061 -2.110 4.599 1.00 92.94 108 VAL A CA 1
ATOM 812 C C . VAL A 1 108 ? -9.642 -0.742 4.107 1.00 92.94 108 VAL A C 1
ATOM 814 O O . VAL A 1 108 ? -10.201 -0.217 3.140 1.00 92.94 108 VAL A O 1
ATOM 817 N N . LEU A 1 109 ? -8.613 -0.194 4.742 1.00 93.44 109 LEU A N 1
ATOM 818 C CA . LEU A 1 109 ? -7.905 0.969 4.240 1.00 93.44 109 LEU A CA 1
ATOM 819 C C . LEU A 1 109 ? -6.640 0.508 3.513 1.00 93.44 109 LEU A C 1
ATOM 821 O O . LEU A 1 109 ? -5.673 0.071 4.131 1.00 93.44 109 LEU A O 1
ATOM 825 N N . PHE A 1 110 ? -6.669 0.575 2.183 1.00 95.00 110 PHE A N 1
ATOM 826 C CA . PHE A 1 110 ? -5.551 0.159 1.342 1.00 95.00 110 PHE A CA 1
ATOM 827 C C . PHE A 1 110 ? -4.731 1.365 0.873 1.00 95.00 110 PHE A C 1
ATOM 829 O O . PHE A 1 110 ? -5.240 2.234 0.162 1.00 95.00 110 PHE A O 1
ATOM 836 N N . PHE A 1 111 ? -3.455 1.394 1.252 1.00 93.12 111 PHE A N 1
ATOM 837 C CA . PHE A 1 111 ? -2.487 2.417 0.877 1.00 93.12 111 PHE A CA 1
ATOM 838 C C . PHE A 1 111 ? -1.483 1.891 -0.140 1.00 93.12 111 PHE A C 1
ATOM 840 O O . PHE A 1 111 ? -0.949 0.796 0.012 1.00 93.12 111 PHE A O 1
ATOM 847 N N . ILE A 1 112 ? -1.183 2.711 -1.146 1.00 93.69 112 ILE A N 1
ATOM 848 C CA . ILE A 1 112 ? -0.124 2.456 -2.123 1.00 93.69 112 ILE A CA 1
ATOM 849 C C . ILE A 1 112 ? 0.837 3.643 -2.090 1.00 93.69 112 ILE A C 1
ATOM 851 O O . ILE A 1 112 ? 0.497 4.715 -2.600 1.00 93.69 112 ILE A O 1
ATOM 855 N N . ASP A 1 113 ? 2.032 3.451 -1.535 1.00 89.81 113 ASP A N 1
ATOM 856 C CA . ASP A 1 113 ? 3.111 4.440 -1.586 1.00 89.81 113 ASP A CA 1
ATOM 857 C C . ASP A 1 113 ? 4.326 3.848 -2.317 1.00 89.81 113 ASP A C 1
ATOM 859 O O . ASP A 1 113 ? 4.962 2.959 -1.790 1.00 89.81 113 ASP A O 1
ATOM 863 N N . ASN A 1 114 ? 4.672 4.201 -3.551 1.00 89.75 114 ASN A N 1
ATOM 864 C CA . ASN A 1 114 ? 4.091 5.268 -4.346 1.00 89.75 114 ASN A CA 1
ATOM 865 C C . ASN A 1 114 ? 3.399 4.759 -5.613 1.00 89.75 114 ASN A C 1
ATOM 867 O O . ASN A 1 114 ? 4.012 4.090 -6.447 1.00 89.75 114 ASN A O 1
ATOM 871 N N . ILE A 1 115 ? 2.144 5.165 -5.836 1.00 92.25 115 ILE A N 1
ATOM 872 C CA . ILE A 1 115 ? 1.406 4.812 -7.061 1.00 92.25 115 ILE A CA 1
ATOM 8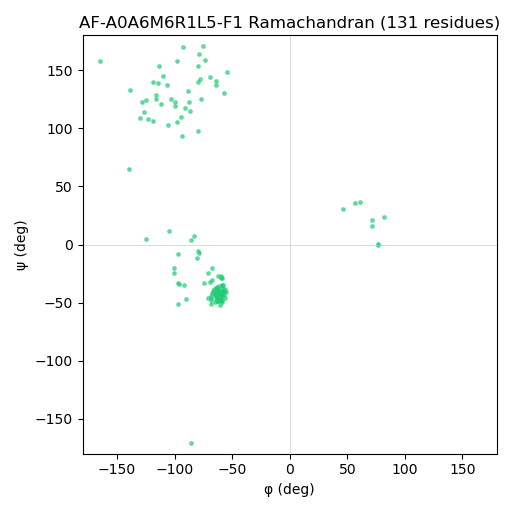73 C C . ILE A 1 115 ? 2.099 5.308 -8.342 1.00 92.25 115 ILE A C 1
ATOM 875 O O . ILE A 1 115 ? 2.008 4.666 -9.386 1.00 92.25 115 ILE A O 1
ATOM 879 N N . PHE A 1 116 ? 2.855 6.408 -8.281 1.00 92.19 116 PHE A N 1
ATOM 880 C CA . PHE A 1 116 ? 3.678 6.843 -9.409 1.00 92.19 116 PHE A CA 1
ATOM 881 C C . PHE A 1 116 ? 4.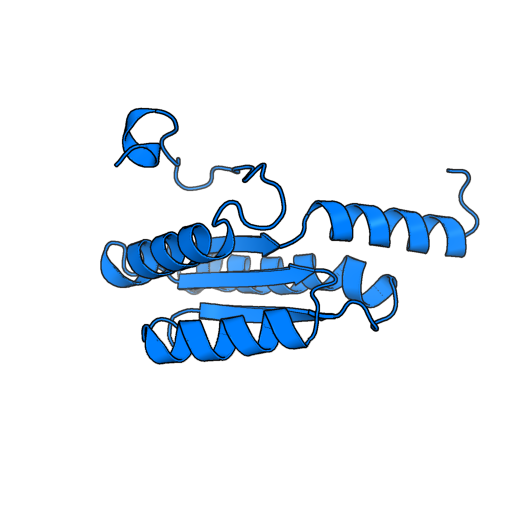809 5.848 -9.704 1.00 92.19 116 PHE A C 1
ATOM 883 O O . PHE A 1 116 ? 5.054 5.523 -10.865 1.00 92.19 116 PHE A O 1
ATOM 890 N N . ARG A 1 117 ? 5.463 5.309 -8.666 1.00 92.94 117 ARG A N 1
ATOM 891 C CA . ARG A 1 117 ? 6.532 4.308 -8.817 1.00 92.94 117 ARG A CA 1
ATOM 892 C C . ARG A 1 117 ? 6.010 2.981 -9.357 1.00 92.94 117 ARG A C 1
ATOM 894 O O . ARG A 1 117 ? 6.726 2.322 -10.104 1.00 92.94 117 ARG A O 1
ATOM 901 N N . PHE A 1 118 ? 4.760 2.626 -9.058 1.00 95.00 118 PHE A N 1
ATOM 902 C CA . PHE A 1 118 ? 4.078 1.505 -9.710 1.00 95.00 118 PHE A CA 1
ATOM 903 C C . PHE A 1 118 ? 3.990 1.709 -11.231 1.00 95.00 118 PHE A C 1
ATOM 905 O O . PHE A 1 118 ? 4.394 0.837 -12.001 1.00 95.00 118 PHE A O 1
ATOM 912 N N . THR A 1 119 ? 3.536 2.885 -11.675 1.00 95.56 119 THR A N 1
ATOM 913 C CA . THR A 1 119 ? 3.473 3.229 -13.105 1.00 95.56 119 THR A CA 1
ATOM 914 C C . THR A 1 119 ? 4.862 3.264 -13.745 1.00 95.56 119 THR A C 1
ATOM 916 O O . THR A 1 119 ? 5.046 2.745 -14.846 1.00 95.56 119 THR A O 1
ATOM 919 N N . GLN A 1 120 ? 5.858 3.822 -13.049 1.00 94.56 120 GLN A N 1
ATOM 920 C CA . GLN A 1 120 ? 7.249 3.858 -13.507 1.00 94.56 120 GLN A CA 1
ATOM 921 C C . GLN A 1 120 ? 7.808 2.446 -13.723 1.00 94.56 120 GLN A C 1
ATOM 923 O O . GLN A 1 120 ? 8.330 2.158 -14.797 1.00 94.56 120 GLN A O 1
ATOM 928 N N . ALA A 1 121 ? 7.621 1.546 -12.755 1.00 95.38 121 ALA A N 1
ATOM 929 C CA . ALA A 1 121 ? 8.010 0.145 -12.883 1.00 95.38 121 ALA A CA 1
ATOM 930 C C . ALA A 1 121 ? 7.307 -0.535 -14.073 1.00 95.38 121 ALA A C 1
ATOM 932 O O . ALA A 1 121 ? 7.924 -1.310 -14.800 1.00 95.38 121 ALA A O 1
ATOM 933 N N . GLY A 1 122 ? 6.039 -0.196 -14.329 1.00 95.06 122 GLY A N 1
ATOM 934 C CA . GLY A 1 122 ? 5.307 -0.643 -15.516 1.00 95.06 122 GLY A CA 1
ATOM 935 C C . GLY A 1 122 ? 5.953 -0.201 -16.831 1.00 95.06 122 GLY A C 1
ATOM 936 O O . GLY A 1 122 ? 6.081 -1.008 -17.752 1.00 95.06 122 GLY A O 1
ATOM 937 N N . SER A 1 123 ? 6.407 1.051 -16.905 1.00 95.56 123 SER A N 1
ATOM 938 C CA . SER A 1 123 ? 7.127 1.588 -18.069 1.00 95.56 123 SER A CA 1
ATOM 939 C C . SER A 1 123 ? 8.476 0.889 -18.290 1.00 95.56 123 SER A C 1
ATOM 941 O O . SER A 1 123 ? 8.800 0.480 -19.409 1.00 95.56 123 SER A O 1
ATOM 943 N N . GLU A 1 124 ? 9.230 0.652 -17.212 1.00 95.25 124 GLU A N 1
ATOM 944 C CA . GLU A 1 124 ? 10.495 -0.092 -17.260 1.00 95.25 124 GLU A CA 1
ATOM 945 C C . GLU A 1 124 ? 10.285 -1.526 -17.776 1.00 95.25 124 GLU A C 1
ATOM 947 O O . GLU A 1 124 ? 10.972 -1.963 -18.700 1.00 95.25 124 GLU A O 1
ATOM 952 N N . VAL A 1 125 ? 9.281 -2.243 -17.253 1.00 95.31 125 VAL A N 1
ATOM 953 C CA . VAL A 1 125 ? 8.924 -3.590 -17.733 1.00 95.31 125 VAL A CA 1
ATOM 954 C C . VAL A 1 125 ? 8.475 -3.563 -19.197 1.00 95.31 125 VAL A C 1
ATOM 956 O O . VAL A 1 125 ? 8.868 -4.436 -19.967 1.00 95.31 125 VAL A O 1
ATOM 959 N N . SER A 1 126 ? 7.683 -2.571 -19.610 1.00 95.31 126 SER A N 1
ATOM 960 C CA . SER A 1 126 ? 7.236 -2.429 -21.005 1.00 95.31 126 SER A CA 1
ATOM 961 C C . SER A 1 126 ? 8.420 -2.286 -21.968 1.00 95.31 126 SER A C 1
ATOM 963 O O . SER A 1 126 ? 8.456 -2.942 -23.012 1.00 95.31 126 SER A O 1
ATOM 965 N N . THR A 1 127 ? 9.422 -1.500 -21.569 1.00 95.06 127 THR A N 1
ATOM 966 C CA . THR A 1 127 ? 10.664 -1.299 -22.326 1.00 95.06 127 THR A CA 1
ATOM 967 C C . THR A 1 127 ? 11.462 -2.600 -22.441 1.00 95.06 127 THR A C 1
ATOM 969 O O . THR A 1 127 ? 11.904 -2.958 -23.531 1.00 95.06 127 THR A O 1
ATOM 972 N N . LEU A 1 128 ? 11.589 -3.361 -21.346 1.00 93.44 128 LEU A N 1
ATOM 973 C CA . LEU A 1 128 ? 12.259 -4.671 -21.344 1.00 93.44 128 LEU A CA 1
ATOM 974 C C . LEU A 1 128 ? 11.565 -5.703 -22.246 1.00 93.44 128 LEU A C 1
ATOM 976 O O . LEU A 1 128 ? 12.215 -6.607 -22.763 1.00 93.44 128 LEU A O 1
ATOM 980 N N . LEU A 1 129 ? 10.255 -5.562 -22.456 1.00 95.06 129 LEU A N 1
ATOM 981 C CA . LEU A 1 129 ? 9.469 -6.402 -23.362 1.00 95.06 129 LEU A CA 1
ATOM 982 C C . LEU A 1 129 ? 9.500 -5.920 -24.825 1.00 95.06 129 LEU A C 1
ATOM 984 O O . LEU A 1 129 ? 8.799 -6.490 -25.660 1.00 95.06 129 LEU A O 1
ATOM 988 N N . GLY A 1 130 ? 10.276 -4.879 -25.145 1.00 92.69 130 GLY A N 1
ATOM 989 C CA . GLY A 1 130 ? 10.435 -4.365 -26.509 1.00 92.69 130 GLY A CA 1
ATOM 990 C C . GLY A 1 130 ? 9.208 -3.634 -27.057 1.00 92.69 130 GLY A C 1
ATOM 991 O O . GLY A 1 130 ? 9.051 -3.521 -28.272 1.00 92.69 130 GLY A O 1
ATOM 992 N N . ARG A 1 131 ? 8.311 -3.154 -26.188 1.00 88.19 131 ARG A N 1
ATOM 993 C CA . ARG A 1 131 ? 7.166 -2.338 -26.611 1.00 88.19 131 ARG A CA 1
ATOM 994 C C . ARG A 1 131 ? 7.619 -0.899 -26.844 1.00 88.19 131 ARG A C 1
ATOM 996 O O . ARG A 1 131 ? 8.410 -0.371 -26.066 1.00 88.19 131 ARG A O 1
ATOM 1003 N N . MET A 1 132 ? 7.103 -0.268 -27.897 1.00 84.19 132 MET A N 1
ATOM 1004 C CA . MET A 1 132 ? 7.325 1.164 -28.109 1.00 84.19 132 MET A CA 1
ATOM 1005 C C . MET A 1 132 ? 6.673 1.968 -26.964 1.00 84.19 132 MET A C 1
ATOM 1007 O O . MET A 1 132 ? 5.570 1.592 -26.551 1.00 84.19 132 MET A O 1
ATOM 1011 N N . PRO A 1 133 ? 7.356 3.000 -26.435 1.00 76.44 133 PRO A N 1
ATOM 1012 C CA . PRO A 1 133 ? 6.854 3.847 -25.353 1.00 76.44 133 PRO A CA 1
ATOM 1013 C C . PRO A 1 133 ? 5.673 4.731 -25.771 1.00 76.44 133 PRO A C 1
ATOM 1015 O O . PRO A 1 133 ? 5.600 5.113 -26.963 1.00 76.44 133 PRO A O 1
#

Foldseek 3Di:
DCCCPPPNDDQVDDDDDDDDPPPCPLVVVLVVLLCCVPPFVAAEEEQAQQAAPVVLVVSCVVCVVSVSNVRYHYFYDHVPHQLVSSLCRLVVSVVVQCCCCPVVVGRYHYHYVPPVSNVVSVVVVCVVVVHDD

Secondary structure (DSSP, 8-state):
-HHHHHSPPPTT--------TTSSHHHHHHHHHHHHHHHS--EEEEEEEEE-HHHHHHHHHHHHHTT-GGGEEEEEEETTS-HHHHHHHHHHHHHHHHHHHHTS---EEEEEETHHHHHHHHHHHHHHTT---

Sequence (133 aa):
KVIDLLTPYVKGGKIGLFGGAGVGKTVLIQEMIYRVANNHDGVSVFAGVGERTREGNDLIDEMSESGVIDKTALVFGQMDEPPGTRLRVALAGLTMAEYFRDVQKQDVLFFIDNIFRFTQAGSEVSTLLGRMP

pLDDT: mean 89.57, std 6.54, range [70.62, 98.12]

Solvent-accessible surface area (backbone atoms only — not comparable to full-atom values): 7461 Å² total; per-residue (Å²): 106,69,49,67,71,77,59,58,84,57,91,94,61,86,84,84,88,86,77,68,87,91,73,50,64,67,61,52,54,48,55,49,48,48,47,36,46,71,77,61,75,18,39,31,27,38,11,31,16,43,33,53,69,66,62,53,48,53,49,53,52,53,30,50,76,70,67,43,42,92,44,40,49,81,34,78,18,42,59,91,48,57,40,67,49,18,47,40,28,50,54,55,30,46,53,54,41,46,44,40,38,73,72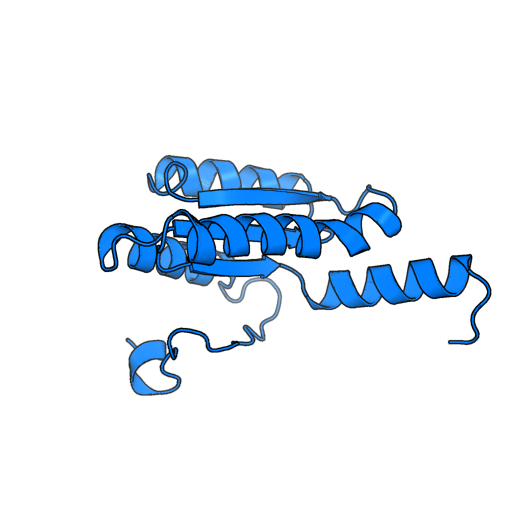,68,65,37,53,64,50,77,45,64,48,36,62,66,44,28,54,49,18,45,53,54,45,40,50,77,70,69,48,83,130